Protein AF-A0A0W7TRN2-F1 (afdb_monomer)

Mean predicted aligned error: 7.49 Å

Nearest PDB structures (foldseek):
  5wj7-assembly1_A  TM=3.336E-01  e=4.901E-01  Homo sapiens
  7lt3-assembly1_P  TM=3.611E-01  e=6.675E-01  Homo sapiens
  3mud-assembly1_B  TM=3.542E-01  e=1.095E+00  Homo sapiens
  1fu1-assembly1_A  TM=3.096E-01  e=7.554E-01  Homo sapiens
  3sz0-assembly1_A  TM=3.255E-01  e=2.943E+00  Acidithiobacillus ferrooxidans ATCC 23270

Solvent-accessible surface area (backbone atoms only — not comparable to full-atom values): 7672 Å² total; per-residue (Å²): 141,85,75,92,72,95,74,76,75,100,64,90,71,54,70,54,59,51,50,41,52,51,50,57,56,55,54,68,43,89,92,51,57,57,46,50,53,45,35,52,53,51,50,52,47,57,26,61,42,87,81,44,72,71,46,75,83,72,56,74,95,51,74,63,52,62,53,48,54,54,47,37,51,70,37,84,93,56,35,79,58,88,96,50,57,64,26,72,48,76,25,74,56,77,47,22,38,38,36,29,63,62,76,68,63,37,87,86,79,57,32,37,64,75,46,77,43,50,52,77,56,62,74,70,108

Foldseek 3Di:
DDDPPPDDPPDDDPPLNVVLVVLVVQVPDPPDDSLQSLLVSLQVCQFQPQPLDDRPNSDDDDPLQVVLLVLLCVDPVRRADPPWDKHWDARPVQQKIKMFTPDDQDPPPNTTDIDIDHSVVSVVD

Secondary structure (DSSP, 8-state):
---------S----HHHHHHHHHHHHHTSTT--HHHHHHHHHHHHHHH-TT-PPPTTT----HHHHHHHHHHHHSTTTPPPTT--EEEEEETTTTEEEEEE-S---TTT--PPPEEEEHHHHTT-

Sequence (125 aa):
MGAAGARHGTANIPLDDYTAFLYNWCAALPGIDKACLRDAMVRDRLATNSTGRLPQCLHVTDALLGRAVKRLAQNPATAPLPGVRRGVALLYGARQVVFVDYTQKNPVTGRYLLHTRSIDNLFTE

Organism: NCBI:txid1550024

Radius of gyration: 16.7 Å; Cα contacts (8 Å, |Δi|>4): 145; chains: 1; bounding box: 50×28×46 Å

pLDDT: mean 84.92, std 13.69, range [38.06, 94.62]

Structure (mmCIF, N/CA/C/O backbone):
data_AF-A0A0W7TRN2-F1
#
_entry.id   AF-A0A0W7TRN2-F1
#
loop_
_atom_site.group_PDB
_atom_site.id
_atom_site.type_symbol
_atom_site.label_atom_id
_atom_site.label_alt_id
_atom_site.label_comp_id
_atom_site.label_asym_id
_atom_site.label_entity_id
_atom_site.label_seq_id
_atom_site.pdbx_PDB_ins_code
_atom_site.Cartn_x
_atom_site.Cartn_y
_atom_site.Cartn_z
_atom_site.occupancy
_atom_site.B_iso_or_equiv
_atom_site.auth_seq_id
_atom_site.auth_comp_id
_atom_site.auth_asym_id
_atom_site.auth_atom_id
_atom_site.pdbx_PDB_model_num
ATOM 1 N N . MET A 1 1 ? 16.919 -7.479 -29.873 1.00 43.47 1 MET A N 1
ATOM 2 C CA . MET A 1 1 ? 18.147 -6.679 -29.672 1.00 43.47 1 MET A CA 1
ATOM 3 C C . MET A 1 1 ? 17.736 -5.250 -29.371 1.00 43.47 1 MET A C 1
ATOM 5 O O . MET A 1 1 ? 17.018 -4.680 -30.177 1.00 43.47 1 MET A O 1
ATOM 9 N N . GLY A 1 2 ? 18.123 -4.709 -28.213 1.00 39.47 2 GLY A N 1
ATOM 10 C CA . GLY A 1 2 ? 17.726 -3.360 -27.795 1.00 39.47 2 GLY A CA 1
ATOM 11 C C . GLY A 1 2 ? 18.279 -2.970 -26.426 1.00 39.47 2 GLY A C 1
ATOM 12 O O . GLY A 1 2 ? 17.520 -2.837 -25.480 1.00 39.47 2 GLY A O 1
ATOM 13 N N . ALA A 1 3 ? 19.606 -2.835 -26.366 1.00 39.94 3 ALA A N 1
ATOM 14 C CA . ALA A 1 3 ? 20.398 -2.063 -25.403 1.00 39.94 3 ALA A CA 1
ATOM 15 C C . ALA A 1 3 ? 20.257 -2.362 -23.893 1.00 39.94 3 ALA A C 1
ATOM 17 O O . ALA A 1 3 ? 19.578 -1.666 -23.143 1.00 39.94 3 ALA A O 1
ATOM 18 N N . ALA A 1 4 ? 21.092 -3.297 -23.428 1.00 50.53 4 ALA A N 1
ATOM 19 C CA . ALA A 1 4 ? 21.731 -3.188 -22.121 1.00 50.53 4 ALA A CA 1
ATOM 20 C C . ALA A 1 4 ? 22.634 -1.938 -22.114 1.00 50.53 4 ALA A C 1
ATOM 22 O O . ALA A 1 4 ? 23.712 -1.928 -22.707 1.00 50.53 4 ALA A O 1
ATOM 23 N N . GLY A 1 5 ? 22.162 -0.861 -21.489 1.00 38.06 5 GLY A N 1
ATOM 24 C CA . GLY A 1 5 ? 22.899 0.385 -21.298 1.00 38.06 5 GLY A CA 1
ATOM 25 C C . GLY A 1 5 ? 23.401 0.512 -19.867 1.00 38.06 5 GLY A C 1
ATOM 26 O O . GLY A 1 5 ? 22.907 1.341 -19.114 1.00 38.06 5 GLY A O 1
ATOM 27 N N . ALA A 1 6 ? 24.380 -0.311 -19.486 1.00 48.66 6 ALA A N 1
ATOM 28 C CA . ALA A 1 6 ? 25.161 -0.121 -18.268 1.00 48.66 6 ALA A CA 1
ATOM 29 C C . ALA A 1 6 ? 26.092 1.086 -18.446 1.00 48.66 6 ALA A C 1
ATOM 31 O O . ALA A 1 6 ? 27.266 0.942 -18.777 1.00 48.66 6 ALA A O 1
ATOM 32 N N . ARG A 1 7 ? 25.542 2.291 -18.301 1.00 47.09 7 ARG A N 1
ATOM 33 C CA . ARG A 1 7 ? 26.291 3.540 -18.159 1.00 47.09 7 ARG A CA 1
ATOM 34 C C . ARG A 1 7 ? 25.437 4.440 -17.294 1.00 47.09 7 ARG A C 1
ATOM 36 O O . ARG A 1 7 ? 24.413 4.900 -17.763 1.00 47.09 7 ARG A O 1
ATOM 43 N N . HIS A 1 8 ? 25.830 4.629 -16.048 1.00 44.59 8 HIS A N 1
ATOM 44 C CA . HIS A 1 8 ? 25.721 5.871 -15.291 1.00 44.59 8 HIS A CA 1
ATOM 45 C C . HIS A 1 8 ? 26.479 5.615 -13.989 1.00 44.59 8 HIS A C 1
ATOM 47 O O . HIS A 1 8 ? 26.347 4.551 -13.384 1.00 44.59 8 HIS A O 1
ATOM 53 N N . GLY A 1 9 ? 27.346 6.556 -13.616 1.00 43.72 9 GL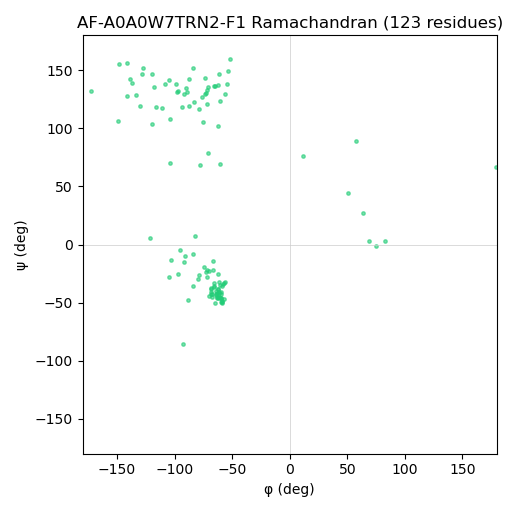Y A N 1
ATOM 54 C CA . GLY A 1 9 ? 28.064 6.508 -12.350 1.00 43.72 9 GLY A CA 1
ATOM 55 C C . GLY A 1 9 ? 27.103 6.313 -11.180 1.00 43.72 9 GLY A C 1
ATOM 56 O O . GLY A 1 9 ? 25.907 6.578 -11.286 1.00 43.72 9 GLY A O 1
ATOM 57 N N . THR A 1 10 ? 27.638 5.844 -10.062 1.00 50.50 10 THR A N 1
ATOM 58 C CA . THR A 1 10 ? 26.974 5.719 -8.760 1.00 50.50 10 THR A CA 1
ATOM 59 C C . THR A 1 10 ? 26.515 7.092 -8.242 1.00 50.50 10 THR A C 1
ATOM 61 O O . THR A 1 10 ? 27.088 7.641 -7.305 1.00 50.50 10 THR A O 1
ATOM 64 N N . ALA A 1 11 ? 25.521 7.689 -8.893 1.00 56.31 11 ALA A N 1
ATOM 65 C CA . ALA A 1 11 ? 25.012 9.026 -8.645 1.00 56.31 11 ALA A CA 1
ATOM 66 C C . ALA A 1 11 ? 23.536 8.908 -8.259 1.00 56.31 11 ALA A C 1
ATOM 68 O O . ALA A 1 11 ? 22.692 8.637 -9.105 1.00 56.31 11 ALA A O 1
ATOM 69 N N . ASN A 1 12 ? 23.280 9.047 -6.955 1.00 69.88 12 ASN A N 1
ATOM 70 C CA . ASN A 1 12 ? 22.004 9.348 -6.293 1.00 69.88 12 ASN A CA 1
ATOM 71 C C . ASN A 1 12 ? 20.745 9.257 -7.187 1.00 69.88 12 ASN A C 1
ATOM 73 O O . ASN A 1 12 ? 20.188 10.270 -7.605 1.00 69.88 12 ASN A O 1
ATOM 77 N N . ILE A 1 13 ? 20.287 8.038 -7.485 1.00 78.75 13 ILE A N 1
ATOM 78 C CA . ILE A 1 13 ? 19.010 7.834 -8.179 1.00 78.75 13 ILE A CA 1
ATOM 79 C C . ILE A 1 13 ? 17.889 8.062 -7.154 1.00 78.75 13 ILE A C 1
ATOM 81 O O . ILE A 1 13 ? 17.920 7.430 -6.091 1.00 78.75 13 ILE A O 1
ATOM 85 N N . PRO A 1 14 ? 16.895 8.929 -7.429 1.00 85.19 14 PRO A N 1
ATOM 86 C CA . PRO A 1 14 ? 15.727 9.073 -6.570 1.00 85.19 14 PRO A CA 1
ATOM 87 C C . PRO A 1 14 ? 15.043 7.723 -6.341 1.00 85.19 14 PRO A C 1
ATOM 89 O O . PRO A 1 14 ? 14.878 6.921 -7.259 1.00 85.19 14 PRO A O 1
ATOM 92 N N . LEU A 1 15 ? 14.618 7.462 -5.105 1.00 84.19 15 LEU A N 1
ATOM 93 C CA . LEU A 1 15 ? 14.059 6.161 -4.732 1.00 84.19 15 LEU A CA 1
ATOM 94 C C . LEU A 1 15 ? 12.835 5.774 -5.583 1.00 84.19 15 LEU A C 1
ATOM 96 O O . LEU A 1 15 ? 12.635 4.597 -5.874 1.00 84.19 15 LEU A O 1
ATOM 100 N N . ASP A 1 16 ? 12.018 6.745 -5.989 1.00 85.81 16 ASP A N 1
ATOM 101 C CA . ASP A 1 16 ? 10.870 6.520 -6.871 1.00 85.81 16 ASP A CA 1
ATOM 102 C C . ASP A 1 16 ? 11.294 6.118 -8.297 1.00 85.81 16 ASP A C 1
ATOM 104 O O . ASP A 1 16 ? 10.703 5.192 -8.854 1.00 85.81 16 ASP A O 1
ATOM 108 N N . ASP A 1 17 ? 12.368 6.702 -8.839 1.00 86.75 17 ASP A N 1
ATO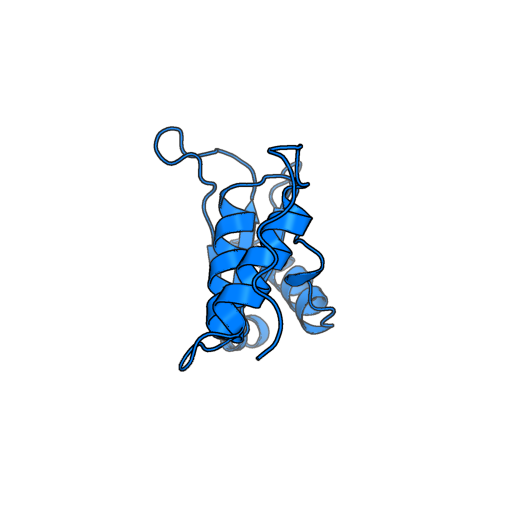M 109 C CA . ASP A 1 17 ? 12.925 6.332 -10.151 1.00 86.75 17 ASP A CA 1
ATOM 110 C C . ASP A 1 17 ? 13.537 4.930 -10.117 1.00 86.75 17 ASP A C 1
ATOM 112 O O . ASP A 1 17 ? 13.310 4.115 -11.015 1.00 86.75 17 ASP A O 1
ATOM 116 N N . TYR A 1 18 ? 14.245 4.601 -9.033 1.00 87.38 18 TYR A N 1
ATOM 117 C CA . TYR A 1 18 ? 14.739 3.244 -8.806 1.00 87.38 18 TYR A CA 1
ATOM 118 C C . TYR A 1 18 ? 13.585 2.236 -8.695 1.00 87.38 18 TYR A C 1
ATOM 120 O O . TYR A 1 18 ? 13.640 1.148 -9.271 1.00 87.38 18 TYR A O 1
ATOM 128 N N . THR A 1 19 ? 12.502 2.612 -8.007 1.00 89.12 19 THR A N 1
ATOM 129 C CA . THR A 1 19 ? 11.299 1.774 -7.889 1.00 89.12 19 THR A CA 1
ATOM 130 C C . THR A 1 19 ? 10.649 1.546 -9.255 1.00 89.12 19 THR A C 1
ATOM 132 O O . THR A 1 19 ? 10.249 0.424 -9.563 1.00 89.12 19 THR A O 1
ATOM 135 N N . ALA A 1 20 ? 10.570 2.579 -10.099 1.00 91.00 20 ALA A N 1
ATOM 136 C CA . ALA A 1 20 ? 10.049 2.468 -11.459 1.00 91.00 20 ALA A CA 1
ATOM 137 C C . ALA A 1 20 ? 10.919 1.565 -12.343 1.00 91.00 20 ALA A C 1
ATOM 139 O O . ALA A 1 20 ? 10.384 0.708 -13.047 1.00 91.00 20 ALA A O 1
ATOM 140 N N . PHE A 1 21 ? 12.245 1.705 -12.272 1.00 91.44 21 PHE A N 1
ATOM 141 C CA . PHE A 1 21 ? 13.173 0.831 -12.987 1.00 91.44 21 PHE A CA 1
ATOM 142 C C . PHE A 1 21 ? 12.985 -0.638 -12.588 1.00 91.44 21 PHE A C 1
ATOM 144 O O . PHE A 1 21 ? 12.789 -1.490 -13.457 1.00 91.44 21 PHE A O 1
ATOM 151 N N . LEU A 1 22 ? 12.973 -0.922 -11.281 1.00 90.94 22 LEU A N 1
ATOM 152 C CA . LEU A 1 22 ? 12.795 -2.277 -10.761 1.00 90.94 22 LEU A CA 1
ATOM 153 C C . LEU A 1 22 ? 11.447 -2.873 -11.186 1.00 90.94 22 LEU A C 1
ATOM 155 O O . LEU A 1 22 ? 11.400 -4.006 -11.660 1.00 90.94 22 LEU A O 1
ATOM 159 N N . TYR A 1 23 ? 10.364 -2.099 -11.067 1.00 92.44 23 TYR A N 1
ATOM 160 C CA . TYR A 1 23 ? 9.034 -2.529 -11.492 1.00 92.44 23 TYR A CA 1
ATOM 161 C C . TYR A 1 23 ? 9.007 -2.887 -12.980 1.00 92.44 23 TYR A C 1
ATOM 163 O O . TYR A 1 23 ? 8.553 -3.972 -13.338 1.00 92.44 23 TYR A O 1
ATOM 171 N N . ASN A 1 24 ? 9.533 -2.013 -13.843 1.00 92.25 24 ASN A N 1
ATOM 172 C CA . ASN A 1 24 ? 9.542 -2.232 -15.289 1.00 92.25 24 ASN A CA 1
ATOM 173 C C . ASN A 1 24 ? 10.379 -3.453 -15.682 1.00 92.25 24 ASN A C 1
ATOM 175 O O . ASN A 1 24 ? 9.966 -4.221 -16.549 1.00 92.25 24 ASN A O 1
ATOM 179 N N . TRP A 1 25 ? 11.527 -3.648 -15.031 1.00 93.12 25 TRP A N 1
ATOM 180 C CA . TRP A 1 25 ? 12.383 -4.804 -15.271 1.00 93.12 25 TRP A CA 1
ATOM 181 C C . TRP A 1 25 ? 11.696 -6.112 -14.854 1.00 93.12 25 TRP A C 1
ATOM 183 O O . TRP A 1 25 ? 11.586 -7.028 -15.668 1.00 93.12 25 TRP A O 1
ATOM 193 N N . CYS A 1 26 ? 11.150 -6.182 -13.635 1.00 92.50 26 CYS A N 1
ATOM 194 C CA . CYS A 1 26 ? 10.422 -7.361 -13.158 1.00 92.50 26 CYS A CA 1
ATOM 195 C C . CYS A 1 26 ? 9.179 -7.649 -14.013 1.00 92.50 26 CYS A C 1
ATOM 197 O O . CYS A 1 26 ? 8.919 -8.798 -14.358 1.00 92.50 26 CYS A O 1
ATOM 199 N N . ALA A 1 27 ? 8.428 -6.615 -14.399 1.00 92.25 27 ALA A N 1
ATOM 200 C CA . ALA A 1 27 ? 7.222 -6.746 -15.215 1.00 92.25 27 ALA A CA 1
ATOM 201 C C . ALA A 1 27 ? 7.490 -7.229 -16.654 1.00 92.25 27 ALA A C 1
ATOM 203 O O . ALA A 1 27 ? 6.539 -7.585 -17.353 1.00 92.25 27 ALA A O 1
ATOM 204 N N . ALA A 1 28 ? 8.747 -7.205 -17.109 1.00 92.94 28 ALA A N 1
ATOM 205 C CA . ALA A 1 28 ? 9.164 -7.698 -18.420 1.00 92.94 28 ALA A CA 1
ATOM 206 C C . ALA A 1 28 ? 9.596 -9.177 -18.408 1.00 92.94 28 ALA A C 1
ATOM 208 O O . ALA A 1 28 ? 9.796 -9.757 -19.476 1.00 92.94 28 ALA A O 1
ATOM 209 N N . LEU A 1 29 ? 9.747 -9.796 -17.231 1.00 93.81 29 LEU A N 1
ATOM 210 C CA . LEU A 1 29 ? 10.131 -11.203 -17.121 1.00 93.81 29 LEU A CA 1
ATOM 211 C C . LEU A 1 29 ? 8.961 -12.131 -17.507 1.00 93.81 29 LEU A C 1
ATOM 213 O O . LEU A 1 29 ? 7.803 -11.843 -17.185 1.00 93.81 29 LEU A O 1
ATOM 217 N N . PRO A 1 30 ? 9.235 -13.266 -18.175 1.00 93.50 30 PRO A N 1
ATOM 218 C CA . PRO A 1 30 ? 8.197 -14.213 -18.565 1.00 93.50 30 PRO A CA 1
ATOM 219 C C . PRO A 1 30 ? 7.526 -14.834 -17.333 1.00 93.50 30 PRO A C 1
ATOM 221 O O . PRO A 1 30 ? 8.195 -15.231 -16.382 1.00 93.50 30 PRO A O 1
ATOM 224 N N . GLY A 1 31 ? 6.194 -14.932 -17.363 1.00 91.44 31 GLY A N 1
ATOM 225 C CA . GLY A 1 31 ? 5.399 -15.524 -16.281 1.00 91.44 31 GLY A CA 1
ATOM 226 C C . GLY A 1 31 ? 5.091 -14.589 -15.106 1.00 91.44 31 GLY A C 1
ATOM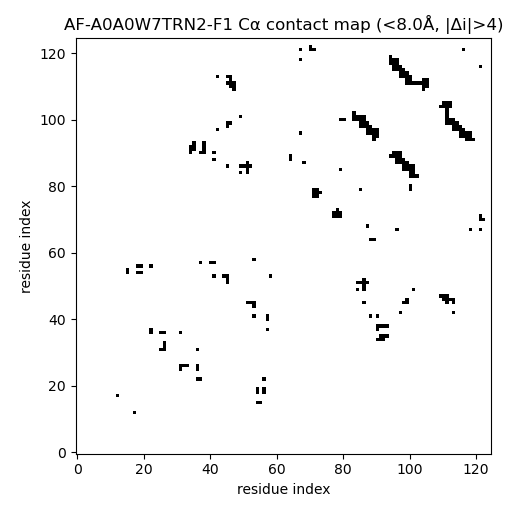 227 O O . GLY A 1 31 ? 4.450 -15.024 -14.152 1.00 91.44 31 GLY A O 1
ATOM 228 N N . ILE A 1 32 ? 5.502 -13.316 -15.156 1.00 92.94 32 ILE A N 1
ATOM 229 C CA . ILE A 1 32 ? 5.172 -12.344 -14.109 1.00 92.94 32 ILE A CA 1
ATOM 230 C C . ILE A 1 32 ? 3.780 -11.746 -14.321 1.00 92.94 32 ILE A C 1
ATOM 232 O O . ILE A 1 32 ? 3.499 -11.091 -15.325 1.00 92.94 32 ILE A O 1
ATOM 236 N N . ASP A 1 33 ? 2.931 -11.905 -13.308 1.00 93.25 33 ASP A N 1
ATOM 237 C CA . ASP A 1 33 ? 1.690 -11.153 -13.177 1.00 93.25 33 ASP A CA 1
ATOM 238 C C . ASP A 1 33 ? 1.991 -9.741 -12.646 1.00 93.25 33 ASP A C 1
ATOM 240 O O . ASP A 1 33 ? 2.477 -9.552 -11.524 1.00 93.25 33 ASP A O 1
ATOM 244 N N . LYS A 1 34 ? 1.685 -8.728 -13.463 1.00 91.50 34 LYS A N 1
ATOM 245 C CA . LYS A 1 34 ? 1.943 -7.317 -13.144 1.00 91.50 34 LYS A CA 1
ATOM 246 C C . LYS A 1 34 ? 1.116 -6.811 -11.963 1.00 91.50 34 LYS A C 1
ATOM 248 O O . LYS A 1 34 ? 1.605 -5.969 -11.210 1.00 91.50 34 LYS A O 1
ATOM 253 N N . ALA A 1 35 ? -0.109 -7.304 -11.782 1.00 91.69 35 ALA A N 1
ATOM 254 C CA . ALA A 1 35 ? -0.961 -6.919 -10.664 1.00 91.69 35 ALA A CA 1
ATOM 255 C C . ALA A 1 35 ? -0.410 -7.488 -9.351 1.00 91.69 35 ALA A C 1
ATOM 257 O O . ALA A 1 35 ? -0.271 -6.747 -8.379 1.00 91.69 35 ALA A O 1
ATOM 258 N N . CYS A 1 36 ? 0.004 -8.757 -9.342 1.00 93.06 36 CYS A N 1
ATOM 259 C CA . CYS A 1 36 ? 0.645 -9.376 -8.178 1.00 93.06 36 CYS A CA 1
ATOM 260 C C . CYS A 1 36 ? 1.989 -8.714 -7.830 1.00 93.06 36 CYS A C 1
ATOM 262 O O . CYS A 1 36 ? 2.257 -8.439 -6.657 1.00 93.06 36 CYS A O 1
ATOM 264 N N . LEU A 1 37 ? 2.814 -8.401 -8.837 1.00 94.06 37 LEU A N 1
ATOM 265 C CA . LEU A 1 37 ? 4.066 -7.661 -8.647 1.00 94.06 37 LEU A CA 1
ATOM 266 C C . LEU A 1 37 ? 3.807 -6.283 -8.028 1.00 94.06 37 LEU A C 1
ATOM 268 O O . LEU A 1 37 ? 4.429 -5.918 -7.028 1.00 94.06 37 LEU A O 1
ATOM 272 N N . ARG A 1 38 ? 2.864 -5.527 -8.601 1.00 94.62 38 ARG A N 1
ATOM 273 C CA . ARG A 1 38 ? 2.475 -4.215 -8.082 1.00 94.62 38 ARG A CA 1
ATOM 274 C C . ARG A 1 38 ? 2.009 -4.324 -6.633 1.00 94.62 38 ARG A C 1
ATOM 276 O O . ARG A 1 38 ? 2.445 -3.532 -5.802 1.00 94.62 38 ARG A O 1
ATOM 283 N N . ASP A 1 39 ? 1.147 -5.287 -6.325 1.00 94.62 39 ASP A N 1
ATOM 284 C CA . ASP A 1 39 ? 0.604 -5.481 -4.981 1.00 94.62 39 ASP A CA 1
ATOM 285 C C . ASP A 1 39 ? 1.713 -5.747 -3.954 1.00 94.62 39 ASP A C 1
ATOM 287 O O . ASP A 1 39 ? 1.695 -5.176 -2.860 1.00 94.62 39 ASP A O 1
ATOM 291 N N . ALA A 1 40 ? 2.713 -6.555 -4.318 1.00 94.00 40 ALA A N 1
ATOM 292 C CA . ALA A 1 40 ? 3.882 -6.800 -3.478 1.00 94.00 40 ALA A CA 1
ATOM 293 C C . ALA A 1 40 ? 4.688 -5.513 -3.227 1.00 94.00 40 ALA A C 1
ATOM 295 O O . ALA A 1 40 ? 5.012 -5.205 -2.078 1.00 94.00 40 ALA A O 1
ATOM 296 N N . MET A 1 41 ? 4.951 -4.723 -4.272 1.00 94.31 41 MET A N 1
ATOM 297 C CA . MET A 1 41 ? 5.706 -3.469 -4.155 1.00 94.31 41 MET A CA 1
ATOM 298 C C . MET A 1 41 ? 4.945 -2.387 -3.376 1.00 94.31 41 MET A C 1
ATOM 300 O O . MET A 1 41 ? 5.539 -1.658 -2.583 1.00 94.31 41 MET A O 1
ATOM 304 N N . VAL A 1 42 ? 3.623 -2.294 -3.551 1.00 94.31 42 VAL A N 1
ATOM 305 C CA . VAL A 1 42 ? 2.756 -1.381 -2.787 1.00 94.31 42 VAL A CA 1
ATOM 306 C C . VAL A 1 42 ? 2.778 -1.734 -1.303 1.00 94.31 42 VAL A C 1
ATOM 308 O O . VAL A 1 42 ? 2.945 -0.841 -0.469 1.00 94.31 42 VAL A O 1
ATOM 311 N N . ARG A 1 43 ? 2.645 -3.024 -0.963 1.00 93.94 43 ARG A N 1
ATOM 312 C CA . ARG A 1 43 ? 2.732 -3.501 0.426 1.00 93.94 43 ARG A CA 1
ATOM 313 C C . ARG A 1 43 ? 4.083 -3.148 1.042 1.00 93.94 43 ARG A C 1
ATOM 315 O O . ARG A 1 43 ? 4.113 -2.577 2.129 1.00 93.94 43 ARG A O 1
ATOM 322 N N . ASP A 1 44 ? 5.181 -3.432 0.346 1.00 92.69 44 ASP A N 1
ATOM 323 C CA . ASP A 1 44 ? 6.523 -3.121 0.847 1.00 92.69 44 ASP A CA 1
ATOM 324 C C . ASP A 1 44 ? 6.725 -1.610 1.058 1.00 92.69 44 ASP A C 1
ATOM 326 O O . ASP A 1 44 ? 7.153 -1.184 2.135 1.00 92.69 44 ASP A O 1
ATOM 330 N N . ARG A 1 45 ? 6.309 -0.781 0.090 1.00 91.88 45 ARG A N 1
ATOM 331 C CA . ARG A 1 45 ? 6.391 0.683 0.194 1.00 91.88 45 ARG A CA 1
ATOM 332 C C . ARG A 1 45 ? 5.593 1.217 1.381 1.00 91.88 45 ARG A C 1
ATOM 334 O O . ARG A 1 45 ? 6.111 2.041 2.132 1.00 91.88 45 ARG A O 1
ATOM 341 N N . LEU A 1 46 ? 4.356 0.752 1.565 1.00 93.00 46 LEU A N 1
ATOM 342 C CA . LEU A 1 46 ? 3.514 1.162 2.692 1.00 93.00 46 LEU A CA 1
ATOM 343 C C . LEU A 1 46 ? 4.085 0.700 4.035 1.00 93.00 46 LEU A C 1
ATOM 345 O O . LEU A 1 46 ? 4.005 1.442 5.008 1.00 93.00 46 LEU A O 1
ATOM 349 N N . ALA A 1 47 ? 4.685 -0.489 4.093 1.00 92.88 47 ALA A N 1
ATOM 350 C CA . ALA A 1 47 ? 5.269 -1.015 5.321 1.00 92.88 47 ALA A CA 1
ATOM 351 C C . ALA A 1 47 ? 6.564 -0.297 5.723 1.00 92.88 47 ALA A C 1
ATOM 353 O O . ALA A 1 47 ? 6.885 -0.257 6.905 1.00 92.88 47 ALA A O 1
ATOM 354 N N . THR A 1 48 ? 7.327 0.256 4.781 1.00 90.19 48 THR A N 1
ATOM 355 C CA . THR A 1 48 ? 8.666 0.811 5.062 1.00 90.19 48 THR A CA 1
ATOM 356 C C . THR A 1 48 ? 8.704 2.339 5.095 1.00 90.19 48 THR A C 1
ATOM 358 O O . THR A 1 48 ? 9.522 2.914 5.820 1.00 90.19 48 THR A O 1
ATOM 361 N N . ASN A 1 49 ? 7.807 3.011 4.366 1.00 87.06 49 ASN A N 1
ATOM 362 C CA . ASN A 1 49 ? 7.814 4.461 4.186 1.00 87.06 49 ASN A CA 1
ATOM 363 C C . ASN A 1 49 ? 6.554 5.122 4.781 1.00 87.06 4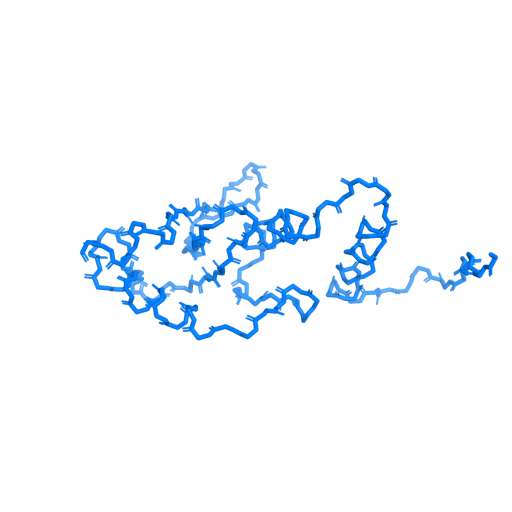9 ASN A C 1
ATOM 365 O O . ASN A 1 49 ? 5.438 4.897 4.318 1.00 87.06 49 ASN A O 1
ATOM 369 N N . SER A 1 50 ? 6.741 6.002 5.772 1.00 83.62 50 SER A N 1
ATOM 370 C CA . SER A 1 50 ? 5.663 6.703 6.492 1.00 83.62 50 SER A CA 1
ATOM 371 C C . SER A 1 50 ? 5.109 7.947 5.789 1.00 83.62 50 SER A C 1
ATOM 373 O O . SER A 1 50 ? 4.299 8.690 6.350 1.00 83.62 50 SER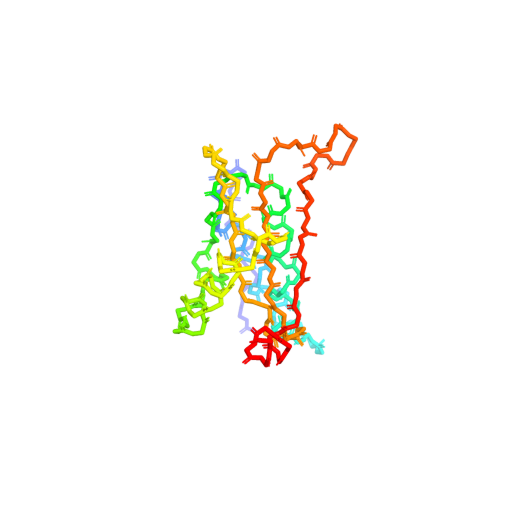 A O 1
ATOM 375 N N . THR A 1 51 ? 5.517 8.218 4.548 1.00 82.31 51 THR A N 1
ATOM 376 C CA . THR A 1 51 ? 4.921 9.307 3.758 1.00 82.31 51 THR A CA 1
ATOM 377 C C . THR A 1 51 ? 3.484 9.002 3.335 1.00 82.31 51 THR A C 1
ATOM 379 O O . THR A 1 51 ? 2.737 9.940 3.062 1.00 82.31 51 THR A O 1
ATOM 382 N N . GLY A 1 52 ? 3.087 7.723 3.276 1.00 76.56 52 GLY A N 1
ATOM 383 C CA . GLY A 1 52 ? 1.779 7.302 2.757 1.00 76.56 52 GLY A CA 1
ATOM 384 C C . GLY A 1 52 ? 1.612 7.503 1.250 1.00 76.56 52 GLY A C 1
ATOM 385 O O . GLY A 1 52 ? 0.537 7.238 0.717 1.00 76.56 52 GLY A O 1
ATOM 386 N N . ARG A 1 53 ? 2.656 7.972 0.555 1.00 82.94 53 ARG A N 1
ATOM 387 C CA . ARG A 1 53 ? 2.633 8.244 -0.882 1.00 82.94 53 ARG A CA 1
ATOM 388 C C . ARG A 1 53 ? 3.213 7.065 -1.647 1.00 82.94 53 ARG A C 1
ATOM 390 O O . ARG A 1 53 ? 4.298 6.569 -1.332 1.00 82.94 53 ARG A O 1
ATOM 397 N N . LEU A 1 54 ? 2.486 6.647 -2.676 1.00 87.44 54 LEU A N 1
ATOM 398 C CA . LEU A 1 54 ? 2.976 5.670 -3.634 1.00 87.44 54 LEU A CA 1
ATOM 399 C C . LEU A 1 54 ? 3.742 6.374 -4.765 1.00 87.44 54 LEU A C 1
ATOM 401 O O . LEU A 1 54 ? 3.315 7.448 -5.196 1.00 87.44 54 LEU A O 1
ATOM 405 N N . PRO A 1 55 ? 4.833 5.767 -5.261 1.00 86.88 55 PRO A N 1
ATOM 406 C CA . PRO A 1 55 ? 5.484 6.174 -6.499 1.00 86.88 55 PRO A CA 1
ATOM 407 C C . PRO A 1 55 ? 4.486 6.225 -7.656 1.00 86.88 55 PRO A C 1
ATOM 409 O O . PRO A 1 55 ? 3.560 5.410 -7.717 1.00 86.88 55 PRO A O 1
ATOM 412 N N . GLN A 1 56 ? 4.714 7.117 -8.622 1.00 86.25 56 GLN A N 1
ATOM 413 C CA . GLN A 1 56 ? 3.830 7.263 -9.783 1.00 86.25 56 GLN A CA 1
ATOM 414 C C . GLN A 1 56 ? 3.677 5.954 -10.576 1.00 86.25 56 GLN A C 1
ATOM 416 O O . GLN A 1 56 ? 2.591 5.673 -11.069 1.00 86.25 56 GLN A O 1
ATOM 421 N N . CYS A 1 57 ? 4.717 5.113 -10.631 1.00 86.94 57 CYS A N 1
ATOM 422 C CA . CYS A 1 57 ? 4.667 3.806 -11.297 1.00 86.94 57 CYS A CA 1
ATOM 423 C C . CYS A 1 57 ? 3.729 2.786 -10.619 1.00 86.94 57 CYS A C 1
ATOM 425 O O . CYS A 1 57 ? 3.273 1.854 -11.275 1.00 86.94 57 CYS A O 1
ATOM 427 N N . LEU A 1 58 ? 3.420 2.957 -9.327 1.00 88.06 58 LEU A N 1
ATOM 428 C CA . LEU A 1 58 ? 2.503 2.095 -8.566 1.00 88.06 58 LEU A CA 1
ATOM 429 C C . LEU A 1 58 ? 1.124 2.744 -8.358 1.00 88.06 58 LEU A C 1
ATOM 431 O O . LEU A 1 58 ? 0.167 2.073 -7.941 1.00 88.06 58 LEU A O 1
ATOM 435 N N . HIS A 1 59 ? 1.019 4.047 -8.625 1.00 88.62 59 HIS A N 1
ATOM 436 C CA . HIS A 1 59 ? -0.201 4.816 -8.461 1.00 88.62 59 HIS A CA 1
ATOM 437 C C . HIS A 1 59 ? -1.219 4.466 -9.549 1.00 88.62 59 HIS A C 1
ATOM 439 O O . HIS A 1 59 ? -0.918 4.477 -10.740 1.00 88.62 59 HIS A O 1
ATOM 445 N N . VAL A 1 60 ? -2.447 4.178 -9.124 1.00 87.94 60 VAL A N 1
ATOM 446 C CA . VAL A 1 60 ? -3.579 3.929 -10.016 1.00 87.94 60 VAL A CA 1
ATOM 447 C C . VAL A 1 60 ? -4.725 4.798 -9.533 1.00 87.94 60 VAL A C 1
ATOM 449 O O . VAL A 1 60 ? -5.164 4.663 -8.390 1.00 87.94 60 VAL A O 1
ATOM 452 N N . THR A 1 61 ? -5.185 5.697 -10.397 1.00 84.81 61 THR A N 1
ATOM 453 C CA . THR A 1 61 ? -6.345 6.540 -10.115 1.00 84.81 61 THR A CA 1
ATOM 454 C C . THR A 1 61 ? -7.603 5.696 -10.262 1.00 84.81 61 THR A C 1
ATOM 456 O O . THR A 1 61 ? -8.009 5.380 -11.376 1.00 84.81 61 THR A O 1
ATOM 459 N N . ASP A 1 62 ? -8.213 5.331 -9.137 1.00 88.06 62 ASP A N 1
ATOM 460 C CA . ASP A 1 62 ? -9.432 4.527 -9.103 1.00 88.06 62 ASP A CA 1
ATOM 461 C C . ASP A 1 62 ? -10.446 5.137 -8.125 1.00 88.06 62 ASP A C 1
ATOM 463 O O . ASP A 1 62 ? -10.140 5.407 -6.958 1.00 88.06 62 ASP A O 1
ATOM 467 N N . ALA A 1 63 ? -11.677 5.347 -8.594 1.00 87.12 63 ALA A N 1
ATOM 468 C CA . ALA A 1 63 ? -12.776 5.85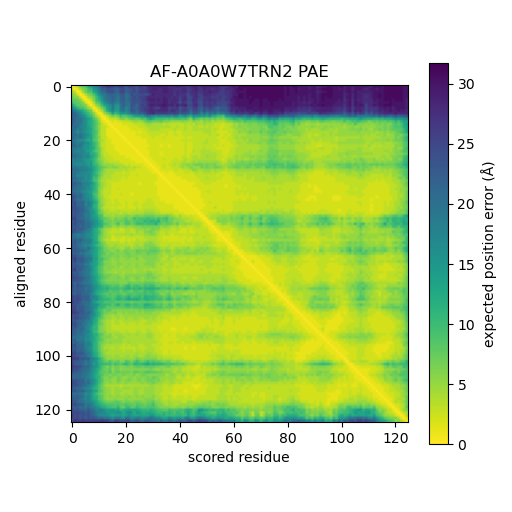0 -7.776 1.00 87.12 63 ALA A CA 1
ATOM 469 C C . ALA A 1 63 ? -13.127 4.897 -6.616 1.00 87.12 63 ALA A C 1
ATOM 471 O O . ALA A 1 63 ? -13.625 5.346 -5.574 1.00 87.12 63 ALA A O 1
ATOM 472 N N . LEU A 1 64 ? -12.836 3.598 -6.760 1.00 87.50 64 LEU A N 1
ATOM 473 C CA . LEU A 1 64 ? -13.004 2.597 -5.709 1.00 87.50 64 LEU A CA 1
ATOM 474 C C . LEU A 1 64 ? -12.147 2.902 -4.483 1.00 87.50 64 LEU A C 1
ATOM 476 O O . LEU A 1 64 ? -12.598 2.644 -3.369 1.00 87.50 64 LEU A O 1
ATOM 480 N N . LEU A 1 65 ? -10.968 3.513 -4.648 1.00 88.69 65 LEU A N 1
ATOM 481 C CA . LEU A 1 65 ? -10.104 3.861 -3.520 1.00 88.69 65 LEU A CA 1
ATOM 482 C C . LEU A 1 65 ? -10.796 4.873 -2.601 1.00 88.69 65 LEU A C 1
ATOM 484 O O . LEU A 1 65 ? -10.831 4.688 -1.387 1.00 88.69 65 LEU A O 1
ATOM 488 N N . GLY A 1 66 ? -11.414 5.908 -3.175 1.00 86.81 66 GLY A N 1
ATOM 489 C CA . GLY A 1 66 ? -12.159 6.904 -2.404 1.00 86.81 66 GLY A CA 1
ATOM 490 C C . GLY A 1 66 ? -13.349 6.298 -1.656 1.00 86.81 66 GLY A C 1
ATOM 491 O O . GLY A 1 66 ? -13.608 6.656 -0.506 1.00 86.81 66 GLY A O 1
ATOM 492 N N . ARG A 1 67 ? -14.052 5.341 -2.277 1.00 89.81 67 ARG A N 1
ATOM 493 C CA . ARG A 1 67 ? -15.149 4.604 -1.628 1.00 89.81 67 ARG A CA 1
ATOM 494 C C . ARG A 1 67 ? -14.636 3.713 -0.498 1.00 89.81 67 ARG A C 1
ATOM 496 O O . ARG A 1 67 ? -15.199 3.743 0.593 1.00 89.81 67 ARG A O 1
ATOM 503 N N . ALA A 1 68 ? -13.548 2.986 -0.733 1.00 88.75 68 ALA A N 1
ATOM 504 C CA . ALA A 1 68 ? -12.922 2.121 0.256 1.00 88.75 68 ALA A CA 1
ATOM 505 C C . ALA A 1 68 ? -12.436 2.900 1.482 1.00 88.75 68 ALA A C 1
ATOM 507 O O . ALA A 1 68 ? -12.719 2.506 2.609 1.00 88.75 68 ALA A O 1
ATOM 508 N N . VAL A 1 69 ? -11.771 4.042 1.279 1.00 89.62 69 VAL A N 1
ATOM 509 C CA . VAL A 1 69 ? -11.316 4.916 2.374 1.00 89.62 69 VAL A CA 1
ATOM 510 C C . VAL A 1 69 ? -12.497 5.409 3.212 1.00 89.62 69 VAL A C 1
ATOM 512 O O . VAL A 1 69 ? -12.449 5.326 4.438 1.00 89.62 69 VAL A O 1
ATOM 515 N N . LYS A 1 70 ? -13.576 5.876 2.568 1.00 89.50 70 LYS A N 1
ATOM 516 C CA . LYS A 1 70 ? -14.795 6.302 3.277 1.00 89.50 70 LYS A CA 1
ATOM 517 C C . LYS A 1 70 ? -15.405 5.160 4.084 1.00 89.50 70 LYS A C 1
ATOM 519 O O . LYS A 1 70 ? -15.795 5.367 5.228 1.00 89.50 70 LYS A O 1
ATOM 524 N N . ARG A 1 71 ? -15.460 3.959 3.509 1.00 88.75 71 ARG A N 1
ATOM 525 C CA . ARG A 1 71 ? -16.039 2.785 4.163 1.00 88.75 71 ARG A CA 1
ATOM 526 C C . ARG A 1 71 ? -15.208 2.316 5.358 1.00 88.75 71 ARG A C 1
ATOM 528 O O . ARG A 1 71 ? -15.765 2.078 6.423 1.00 88.75 71 ARG A O 1
ATOM 535 N N . LEU A 1 72 ? -13.880 2.299 5.226 1.00 88.50 72 LEU A N 1
ATOM 536 C CA . LEU A 1 72 ? -12.964 2.021 6.339 1.00 88.50 72 LEU A CA 1
ATOM 537 C C . LEU A 1 72 ? -13.139 3.014 7.494 1.00 88.50 72 LEU A C 1
ATOM 539 O O . LEU A 1 72 ? -13.029 2.621 8.651 1.00 88.50 72 LEU A O 1
ATOM 543 N N . ALA A 1 73 ? -13.423 4.284 7.193 1.00 88.06 73 ALA A N 1
ATOM 544 C CA . ALA A 1 73 ? -13.653 5.310 8.206 1.00 88.06 73 ALA A CA 1
ATOM 545 C C . ALA A 1 73 ? -15.001 5.169 8.939 1.00 88.06 73 ALA A C 1
ATOM 547 O O . ALA A 1 73 ? -15.126 5.658 10.056 1.00 88.06 73 ALA A O 1
ATOM 548 N N . GLN A 1 74 ? -15.997 4.513 8.334 1.00 88.25 74 GLN A N 1
ATOM 549 C CA . GLN A 1 74 ? -17.308 4.280 8.954 1.00 88.25 74 GLN A CA 1
ATOM 550 C C . GLN A 1 74 ? -17.295 3.129 9.966 1.00 88.25 74 GLN A C 1
ATOM 552 O O . GLN A 1 74 ? -18.124 3.114 10.871 1.00 88.25 74 GLN A O 1
ATOM 557 N N . ASN A 1 75 ? -16.383 2.165 9.820 1.00 85.12 75 ASN A N 1
ATOM 558 C CA . ASN A 1 75 ? -16.255 1.051 10.753 1.00 85.12 75 ASN A CA 1
ATOM 559 C C . ASN A 1 75 ? -15.319 1.447 11.916 1.00 85.12 75 ASN A C 1
ATOM 561 O O . ASN A 1 75 ? -14.139 1.698 11.665 1.00 85.12 75 ASN A O 1
ATOM 565 N N . PRO A 1 76 ? -15.785 1.452 13.183 1.00 82.25 76 PRO A N 1
ATOM 566 C CA . PRO A 1 76 ? -14.969 1.833 14.340 1.00 82.25 76 PRO A CA 1
ATOM 567 C C . PRO A 1 76 ? -13.676 1.022 14.487 1.00 82.25 76 PRO A C 1
ATOM 569 O O . PRO A 1 76 ? -12.664 1.559 14.927 1.00 82.25 76 PRO A O 1
ATOM 572 N N . ALA A 1 77 ? -13.679 -0.252 14.079 1.00 83.62 77 ALA A N 1
ATOM 573 C CA . ALA A 1 77 ? -12.511 -1.128 14.170 1.00 83.62 77 ALA A CA 1
ATOM 574 C C . ALA A 1 77 ? -11.430 -0.814 13.122 1.00 83.62 77 ALA A C 1
ATOM 576 O O . ALA A 1 77 ? -10.283 -1.234 13.271 1.00 83.62 77 ALA A O 1
ATOM 577 N N . THR A 1 78 ? -11.783 -0.106 12.047 1.00 85.50 78 THR A N 1
ATOM 578 C CA . THR A 1 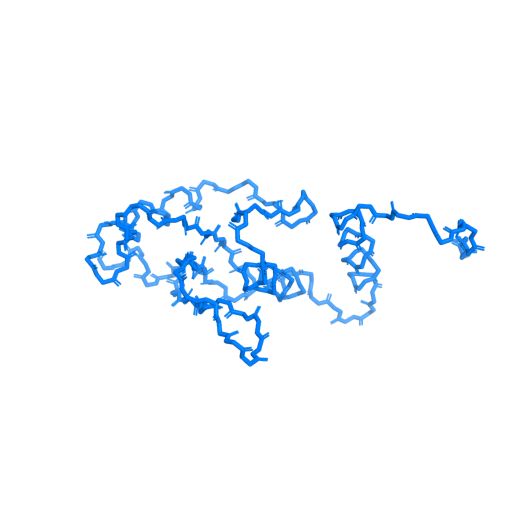78 ? -10.849 0.287 10.981 1.00 85.50 78 THR A CA 1
ATOM 579 C C . THR A 1 78 ? -10.777 1.793 10.790 1.00 85.50 78 THR A C 1
ATOM 581 O O . THR A 1 78 ? -10.116 2.246 9.855 1.00 85.50 78 THR A O 1
ATOM 584 N N . ALA A 1 79 ? -11.431 2.582 11.641 1.00 86.19 79 ALA A N 1
ATOM 585 C CA . ALA A 1 79 ? -11.430 4.031 11.551 1.00 86.19 79 ALA A CA 1
ATOM 586 C C . ALA A 1 79 ? -9.999 4.583 11.706 1.00 86.19 79 ALA A C 1
ATOM 588 O O . ALA A 1 79 ? -9.170 3.974 12.388 1.00 86.19 79 ALA A O 1
ATOM 589 N N . PRO A 1 80 ? -9.656 5.688 11.023 1.00 84.81 80 PRO A N 1
ATOM 590 C CA . PRO A 1 80 ? -8.352 6.321 11.184 1.00 84.81 80 PRO A CA 1
ATOM 591 C C . PRO A 1 80 ? -8.157 6.811 12.618 1.00 84.81 80 PRO A C 1
ATOM 593 O O . PRO A 1 80 ? -9.056 7.408 13.210 1.00 84.81 80 PRO A O 1
ATOM 596 N N . LEU A 1 81 ? -6.962 6.578 13.161 1.00 87.00 81 LEU A N 1
ATOM 597 C CA . LEU A 1 81 ? -6.604 7.052 14.492 1.00 87.00 81 LEU A CA 1
ATOM 598 C C . LEU A 1 81 ? -6.398 8.582 14.474 1.00 87.00 81 LEU A C 1
ATOM 600 O O . LEU A 1 81 ? -5.699 9.090 13.589 1.00 87.00 81 LEU A O 1
ATOM 604 N N . PRO A 1 82 ? -6.966 9.337 15.435 1.00 87.62 82 PRO A N 1
ATOM 605 C CA . PRO A 1 82 ? -6.793 10.786 15.502 1.00 87.62 82 PRO A CA 1
ATOM 606 C C . PRO A 1 82 ? -5.314 11.187 15.559 1.00 87.62 82 PRO A C 1
ATOM 608 O O . PRO A 1 82 ? -4.552 10.671 16.371 1.00 87.62 82 PRO A O 1
ATOM 611 N N . GLY A 1 83 ? -4.901 12.112 14.687 1.00 86.44 83 GLY A N 1
ATOM 612 C CA . GLY A 1 83 ? -3.521 12.611 14.631 1.00 86.44 83 GLY A CA 1
ATOM 613 C C . GLY A 1 83 ? -2.500 11.652 14.004 1.00 86.44 83 GLY A C 1
ATOM 614 O O . GLY A 1 83 ? -1.335 12.022 13.862 1.00 86.44 83 GLY A O 1
ATOM 615 N N . VAL A 1 84 ? -2.911 10.453 13.582 1.00 89.69 84 VAL A N 1
ATOM 616 C CA . VAL A 1 84 ? -2.024 9.469 12.953 1.00 89.69 84 VAL A CA 1
ATOM 617 C C . VAL A 1 84 ? -2.150 9.548 11.436 1.00 89.69 84 VAL A C 1
ATOM 619 O O . VAL A 1 84 ? -3.244 9.533 10.871 1.00 89.69 84 VAL A O 1
ATOM 622 N N . ARG A 1 85 ? -1.009 9.609 10.742 1.00 90.31 85 ARG A N 1
ATOM 623 C CA . ARG A 1 85 ? -0.998 9.519 9.280 1.00 90.31 85 ARG A CA 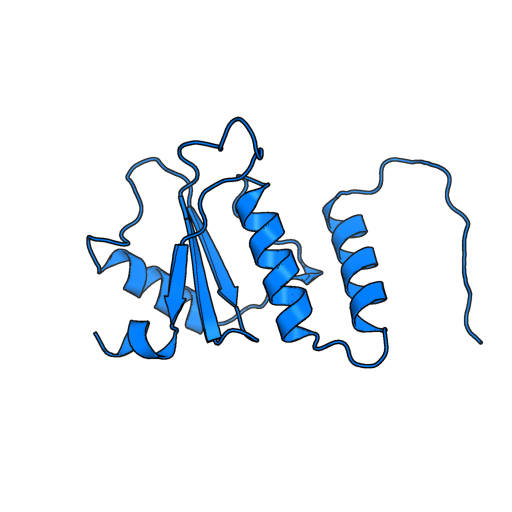1
ATOM 624 C C . ARG A 1 85 ? -1.339 8.090 8.858 1.00 90.31 85 ARG A C 1
ATOM 626 O O . ARG A 1 85 ? -0.762 7.138 9.377 1.00 90.31 85 ARG A O 1
ATOM 633 N N . ARG A 1 86 ? -2.203 7.961 7.852 1.00 91.12 86 ARG A N 1
ATOM 634 C CA . ARG A 1 86 ? -2.581 6.677 7.260 1.00 91.12 86 ARG A CA 1
ATOM 635 C C . ARG A 1 86 ? -2.193 6.599 5.788 1.00 91.12 86 ARG A C 1
ATOM 637 O O . ARG A 1 86 ? -2.439 7.538 5.032 1.00 91.12 86 ARG A O 1
ATOM 644 N N . GLY A 1 87 ? -1.617 5.472 5.383 1.00 92.06 87 GLY A N 1
ATOM 645 C CA . GLY A 1 87 ? -1.480 5.080 3.980 1.00 92.06 87 GLY A CA 1
ATOM 646 C C . GLY A 1 87 ? -2.583 4.094 3.601 1.00 92.06 87 GLY A C 1
ATOM 647 O O . GLY A 1 87 ? -2.894 3.206 4.391 1.00 92.06 87 GLY A O 1
ATOM 648 N N . VAL A 1 88 ? -3.185 4.239 2.417 1.00 92.69 88 VAL A N 1
ATOM 649 C CA . VAL A 1 88 ? -4.210 3.314 1.898 1.00 92.69 88 VAL A CA 1
ATOM 650 C C . VAL A 1 88 ? -3.950 3.042 0.424 1.00 92.69 88 VAL A C 1
ATOM 652 O O . VAL A 1 88 ? -3.632 3.963 -0.328 1.00 92.69 88 VAL A O 1
ATOM 655 N N . ALA A 1 89 ? -4.107 1.790 0.001 1.00 93.44 89 ALA A N 1
ATOM 656 C CA . ALA A 1 89 ? -4.014 1.403 -1.398 1.00 93.44 89 ALA A CA 1
ATOM 657 C C . ALA A 1 89 ? -4.935 0.222 -1.729 1.00 93.44 89 ALA A C 1
ATOM 659 O O . ALA A 1 89 ? -5.271 -0.591 -0.868 1.00 93.44 89 ALA A O 1
ATOM 660 N N . LEU A 1 90 ? -5.310 0.115 -3.004 1.00 93.69 90 LEU A N 1
ATOM 661 C CA . LEU A 1 90 ? -5.962 -1.071 -3.554 1.00 93.69 90 LEU A CA 1
ATOM 662 C C . LEU A 1 90 ? -4.913 -2.054 -4.077 1.00 93.69 90 LEU A C 1
ATOM 664 O O . LEU A 1 90 ? -3.970 -1.664 -4.779 1.00 93.69 90 LEU A O 1
ATOM 668 N N . LEU A 1 91 ? -5.115 -3.320 -3.737 1.00 93.75 91 LEU A N 1
ATOM 669 C CA . LEU A 1 91 ? -4.380 -4.478 -4.215 1.00 93.75 91 LEU A CA 1
ATOM 670 C C . LEU A 1 91 ? -5.255 -5.199 -5.240 1.00 93.75 91 LEU A C 1
ATOM 672 O O . LEU A 1 91 ? -6.285 -5.774 -4.879 1.00 93.75 91 LEU A O 1
ATOM 676 N N . TYR A 1 92 ? -4.886 -5.109 -6.514 1.00 91.25 92 TYR A N 1
ATOM 677 C CA . TYR A 1 92 ? -5.737 -5.567 -7.616 1.00 91.25 92 TYR A CA 1
ATOM 678 C C . TYR A 1 92 ? -5.594 -7.066 -7.869 1.00 91.25 92 TYR A C 1
ATOM 680 O O . TYR A 1 92 ? -6.591 -7.722 -8.157 1.00 91.25 92 TYR A O 1
ATOM 688 N N . GLY A 1 93 ? -4.387 -7.614 -7.704 1.00 90.00 93 GLY A N 1
ATOM 689 C CA . GLY A 1 93 ? -4.151 -9.053 -7.802 1.00 90.00 93 GLY A CA 1
ATOM 690 C C . GLY A 1 93 ? -4.812 -9.797 -6.643 1.00 90.00 93 GLY A C 1
ATOM 691 O O . GLY A 1 93 ? -5.483 -10.803 -6.847 1.00 90.00 93 GLY A O 1
ATOM 692 N N . ALA A 1 94 ? -4.703 -9.256 -5.426 1.00 90.81 94 ALA A N 1
ATOM 693 C CA . ALA A 1 94 ? -5.311 -9.856 -4.236 1.00 90.81 94 ALA A CA 1
ATOM 694 C C . ALA A 1 94 ? -6.793 -9.486 -4.013 1.00 90.81 94 ALA A C 1
ATOM 696 O O . ALA A 1 94 ? -7.405 -10.027 -3.095 1.00 90.81 94 ALA A O 1
ATOM 697 N N . ARG A 1 95 ? -7.359 -8.549 -4.792 1.00 92.38 95 ARG A N 1
ATOM 698 C CA . ARG A 1 95 ? -8.705 -7.962 -4.591 1.00 92.38 95 ARG A CA 1
ATOM 699 C C . ARG A 1 95 ? -8.948 -7.461 -3.160 1.00 92.38 95 ARG A C 1
ATOM 701 O O . ARG A 1 95 ? -9.996 -7.681 -2.552 1.00 92.38 95 ARG A O 1
ATOM 708 N N . GLN A 1 96 ? -7.961 -6.772 -2.603 1.00 94.19 96 GLN A N 1
ATOM 709 C CA . GLN A 1 96 ? -7.970 -6.316 -1.213 1.00 94.19 96 GLN A CA 1
ATOM 710 C C . GLN A 1 96 ? -7.679 -4.823 -1.109 1.00 94.19 96 GLN A C 1
ATOM 712 O O . GLN A 1 96 ? -6.951 -4.251 -1.912 1.00 94.19 96 GLN A O 1
ATOM 717 N N . VAL A 1 97 ? -8.200 -4.188 -0.069 1.00 93.25 97 VAL A N 1
ATOM 718 C CA . VAL A 1 97 ? -7.732 -2.885 0.395 1.00 93.25 97 VAL A CA 1
ATOM 719 C C . VAL A 1 97 ? -6.662 -3.128 1.446 1.00 93.25 97 VAL A C 1
ATOM 721 O O . VAL A 1 97 ? -6.888 -3.885 2.391 1.00 93.25 97 VAL A O 1
ATOM 724 N N . VAL A 1 98 ? -5.508 -2.486 1.295 1.00 94.31 98 VAL A N 1
ATOM 725 C CA . VAL A 1 98 ? -4.463 -2.446 2.319 1.00 94.31 98 VAL A CA 1
ATOM 726 C C . VAL A 1 98 ? -4.400 -1.052 2.920 1.00 94.31 98 VAL A C 1
ATOM 728 O O . VAL A 1 98 ? -4.478 -0.051 2.205 1.00 94.31 98 VAL A O 1
ATOM 731 N N . PHE A 1 99 ? -4.253 -0.981 4.234 1.00 93.44 99 PHE A N 1
ATOM 732 C CA . PHE A 1 99 ? -4.039 0.271 4.937 1.00 93.44 99 PHE A CA 1
ATOM 733 C C . PHE A 1 99 ? -3.032 0.099 6.069 1.00 93.44 99 PHE A C 1
ATOM 735 O O . PHE A 1 99 ? -2.812 -1.000 6.576 1.00 93.44 99 PHE A O 1
ATOM 742 N N . VAL A 1 100 ? -2.402 1.204 6.440 1.00 93.62 100 VAL A N 1
ATOM 743 C CA . VAL A 1 100 ? -1.400 1.271 7.500 1.00 93.62 100 VAL A CA 1
ATOM 744 C C . VAL A 1 100 ? -1.588 2.557 8.276 1.00 93.62 100 VAL A C 1
ATOM 746 O O . VAL A 1 100 ? -1.620 3.636 7.687 1.00 93.62 100 VAL A O 1
ATOM 749 N N . ASP A 1 101 ? -1.693 2.440 9.591 1.00 92.56 101 ASP A N 1
ATOM 750 C CA . ASP A 1 101 ? -1.599 3.569 10.506 1.00 92.56 101 ASP A CA 1
ATOM 751 C C . ASP A 1 101 ? -0.148 3.688 10.963 1.00 92.56 101 ASP A C 1
ATOM 753 O O . ASP A 1 101 ? 0.406 2.763 11.560 1.00 92.56 101 ASP A O 1
ATOM 757 N N . TYR A 1 102 ? 0.495 4.814 10.656 1.00 91.75 102 TYR A N 1
ATOM 758 C CA . TYR A 1 102 ? 1.906 5.034 10.968 1.00 91.75 102 TYR A CA 1
ATOM 759 C C . TYR A 1 102 ? 2.092 5.392 12.448 1.00 91.75 102 TYR A C 1
ATOM 761 O O . TYR A 1 102 ? 2.420 6.528 12.783 1.00 91.75 102 TYR A O 1
ATOM 769 N N . THR A 1 103 ? 1.848 4.420 13.329 1.00 90.56 103 THR A N 1
ATOM 770 C CA . THR A 1 103 ? 2.007 4.541 14.783 1.00 90.56 103 THR A CA 1
ATOM 771 C C . THR A 1 103 ? 3.400 4.087 15.215 1.00 90.56 103 THR A C 1
ATOM 773 O O . THR A 1 103 ? 4.321 4.895 15.313 1.00 90.56 103 THR A O 1
ATOM 776 N N . GLN A 1 104 ? 3.579 2.787 15.441 1.00 87.88 104 GLN A N 1
ATOM 777 C CA . GLN A 1 104 ? 4.817 2.207 15.931 1.00 87.88 104 GLN A CA 1
ATOM 778 C C . GLN A 1 104 ? 5.474 1.374 14.836 1.00 87.88 104 GLN A C 1
ATOM 780 O O . GLN A 1 104 ? 4.936 0.374 14.359 1.00 87.88 104 GLN A O 1
ATOM 785 N N . LYS A 1 105 ? 6.672 1.800 14.442 1.00 91.38 105 LYS A N 1
ATOM 786 C CA . LYS A 1 105 ? 7.536 1.028 13.555 1.00 91.38 105 LYS A CA 1
ATOM 787 C C . LYS A 1 105 ? 8.128 -0.131 14.352 1.00 91.38 105 LYS A C 1
ATOM 789 O O . LYS A 1 105 ? 8.680 0.086 15.429 1.00 91.38 105 LYS A O 1
ATOM 794 N N . ASN A 1 106 ? 8.035 -1.349 13.828 1.00 90.81 106 ASN A N 1
ATOM 795 C CA . ASN A 1 106 ? 8.652 -2.505 14.462 1.00 90.81 106 ASN A CA 1
ATOM 796 C C . ASN A 1 106 ? 10.181 -2.289 14.539 1.00 90.81 106 ASN A C 1
ATOM 798 O O . ASN A 1 106 ? 10.799 -2.060 13.495 1.00 90.81 106 ASN A O 1
ATOM 802 N N . PRO A 1 107 ? 10.798 -2.356 15.735 1.00 90.94 107 PRO A N 1
ATOM 803 C CA . PRO A 1 107 ? 12.212 -2.023 15.916 1.00 90.94 107 PRO A CA 1
ATOM 804 C C . PRO A 1 107 ? 13.165 -3.063 15.313 1.00 90.94 107 PRO A C 1
ATOM 806 O O . PRO A 1 107 ? 14.306 -2.731 15.014 1.00 90.94 107 PRO A O 1
ATOM 809 N N . VAL A 1 108 ? 12.703 -4.300 15.109 1.00 92.44 108 VAL A N 1
ATOM 810 C CA . VAL A 1 108 ? 13.509 -5.397 14.553 1.00 92.44 108 VAL A CA 1
ATOM 811 C C . VAL A 1 108 ? 13.435 -5.406 13.029 1.00 92.44 108 VAL A C 1
ATOM 813 O O . VAL A 1 108 ? 14.454 -5.484 12.354 1.00 92.44 108 VAL A O 1
ATOM 816 N N . THR A 1 109 ? 12.228 -5.315 12.466 1.00 89.75 109 THR A N 1
ATOM 817 C CA . THR A 1 109 ? 12.031 -5.417 11.008 1.00 89.75 109 THR A CA 1
ATOM 818 C C . THR A 1 109 ? 12.063 -4.070 10.297 1.00 89.75 109 THR A C 1
ATOM 820 O O . THR A 1 109 ? 12.133 -4.024 9.071 1.00 89.75 109 THR A O 1
ATOM 823 N N . GLY A 1 110 ? 11.957 -2.965 11.036 1.00 90.94 110 GLY A N 1
ATOM 824 C CA . GLY A 1 110 ? 11.835 -1.636 10.455 1.00 90.94 110 GLY A CA 1
ATOM 825 C C . GLY A 1 110 ? 10.552 -1.451 9.636 1.00 90.94 110 GLY A C 1
ATOM 826 O O . GLY A 1 110 ? 10.543 -0.639 8.711 1.00 90.94 110 GLY A O 1
ATOM 827 N N . ARG A 1 111 ? 9.480 -2.191 9.942 1.00 93.12 111 ARG A N 1
ATOM 828 C CA . ARG A 1 111 ? 8.214 -2.156 9.194 1.00 93.12 111 ARG A CA 1
ATOM 829 C C . ARG A 1 111 ? 7.034 -1.722 10.061 1.00 93.12 111 ARG A C 1
ATOM 831 O O . ARG A 1 111 ? 6.988 -2.019 11.252 1.00 93.12 111 ARG A O 1
ATOM 838 N N . TYR A 1 112 ? 6.082 -1.026 9.454 1.00 93.31 112 TYR A N 1
ATOM 839 C CA . TYR A 1 112 ? 4.768 -0.734 10.020 1.00 93.31 112 TYR A CA 1
ATOM 840 C C . TYR A 1 112 ? 3.809 -1.903 9.780 1.00 93.31 112 TYR A C 1
ATOM 842 O O . TYR A 1 112 ? 3.950 -2.649 8.806 1.00 93.31 112 TYR A O 1
ATOM 850 N N . LEU A 1 113 ? 2.826 -2.057 10.667 1.00 92.69 113 LEU A N 1
ATOM 851 C CA . LEU A 1 113 ? 1.814 -3.101 10.551 1.00 92.69 113 LEU A CA 1
ATOM 852 C C . LEU A 1 113 ? 0.854 -2.786 9.398 1.00 92.69 113 LEU A C 1
ATOM 854 O O . LEU A 1 113 ? 0.190 -1.752 9.391 1.00 92.69 113 LEU A O 1
ATOM 858 N N . LEU A 1 114 ? 0.776 -3.695 8.428 1.00 93.12 114 LEU A N 1
ATOM 859 C CA . LEU A 1 114 ? -0.202 -3.618 7.350 1.00 93.12 114 LEU A CA 1
ATOM 860 C C . LEU A 1 114 ? -1.486 -4.331 7.764 1.00 93.12 114 LEU A C 1
ATOM 862 O O . LEU A 1 114 ? -1.461 -5.495 8.164 1.00 93.12 114 LEU A O 1
ATOM 866 N N . HIS A 1 115 ? -2.614 -3.665 7.568 1.00 93.38 115 HIS A N 1
ATOM 867 C CA . HIS A 1 115 ? -3.936 -4.260 7.672 1.00 93.38 115 HIS A CA 1
ATOM 868 C C . HIS A 1 115 ? -4.516 -4.462 6.278 1.00 93.38 115 HIS A C 1
ATOM 870 O O . HIS A 1 115 ? -4.338 -3.627 5.392 1.00 93.38 115 HIS A O 1
ATOM 876 N N . THR A 1 116 ? -5.217 -5.575 6.072 1.00 93.12 116 THR A N 1
ATOM 877 C CA . THR A 1 116 ? -5.873 -5.882 4.797 1.00 93.12 116 THR A CA 1
ATOM 878 C C . THR A 1 116 ? -7.336 -6.236 5.011 1.00 93.12 116 THR A C 1
ATOM 880 O O . THR A 1 116 ? -7.710 -6.806 6.038 1.00 93.12 116 THR A O 1
ATOM 883 N N . ARG A 1 117 ? -8.177 -5.877 4.041 1.00 90.88 117 ARG A N 1
ATOM 884 C CA . ARG A 1 117 ? -9.594 -6.254 3.970 1.00 90.88 117 ARG A CA 1
ATOM 885 C C . ARG A 1 117 ? -9.952 -6.615 2.537 1.00 90.88 117 ARG A C 1
ATOM 887 O O . ARG A 1 117 ? -9.456 -5.981 1.613 1.00 90.88 117 ARG A O 1
ATOM 894 N N . SER A 1 118 ? -10.797 -7.625 2.346 1.00 90.12 118 SER A N 1
ATOM 895 C CA . SER A 1 118 ? -11.314 -7.951 1.012 1.00 90.12 118 SER A CA 1
ATOM 896 C C . SER A 1 118 ? -12.204 -6.818 0.504 1.00 90.12 118 SER A C 1
ATOM 898 O O . SER A 1 118 ? -13.021 -6.299 1.267 1.00 90.12 118 SER A O 1
ATOM 900 N N . ILE A 1 119 ? -12.046 -6.441 -0.767 1.00 86.94 119 ILE A N 1
ATOM 901 C CA . ILE A 1 119 ? -12.890 -5.427 -1.415 1.00 86.94 119 ILE A CA 1
ATOM 902 C C . ILE A 1 119 ? -14.345 -5.906 -1.457 1.00 86.94 119 ILE A C 1
ATOM 904 O O . ILE A 1 119 ? -15.252 -5.113 -1.216 1.00 86.94 119 ILE A O 1
ATOM 908 N N . ASP A 1 120 ? -14.560 -7.199 -1.700 1.00 82.62 120 ASP A N 1
ATOM 909 C CA . ASP A 1 120 ? -15.895 -7.788 -1.829 1.00 82.62 120 ASP A CA 1
ATOM 910 C C . ASP A 1 120 ? -16.673 -7.732 -0.493 1.00 82.62 120 ASP A C 1
ATOM 912 O O . ASP A 1 120 ? -17.870 -7.444 -0.464 1.00 82.62 120 ASP A O 1
ATOM 916 N N . ASN A 1 121 ? -15.978 -7.895 0.638 1.00 80.00 121 ASN A N 1
ATOM 917 C CA . ASN A 1 121 ? -16.596 -7.809 1.967 1.00 80.00 121 ASN A CA 1
ATOM 918 C C . ASN A 1 121 ? -16.802 -6.358 2.422 1.00 80.00 121 ASN A C 1
ATOM 920 O O . ASN A 1 121 ? -17.755 -6.068 3.137 1.00 80.00 121 ASN A O 1
ATOM 924 N N . LEU A 1 122 ? -15.943 -5.436 1.977 1.00 74.62 122 LEU A N 1
ATOM 925 C CA . LEU A 1 122 ? -15.949 -4.047 2.436 1.00 74.62 122 LEU A CA 1
ATOM 926 C C . LEU A 1 122 ? -17.278 -3.328 2.141 1.00 74.62 122 LEU A C 1
ATOM 928 O O . LEU A 1 122 ? -17.708 -2.475 2.914 1.00 74.62 122 LEU A O 1
ATOM 932 N N . PHE A 1 123 ? -17.913 -3.651 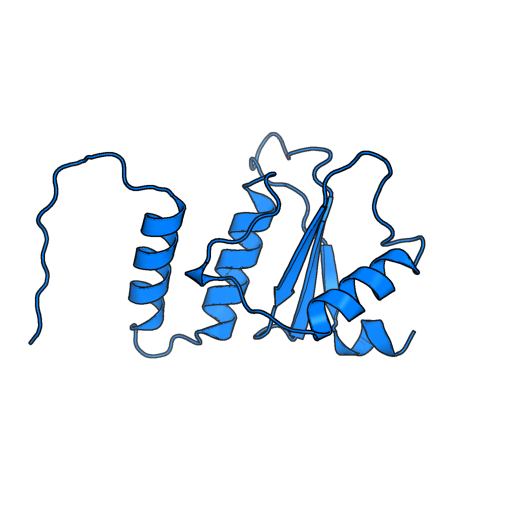1.013 1.00 69.50 123 PHE A N 1
ATOM 933 C CA . PHE A 1 123 ? -19.151 -3.007 0.560 1.00 69.50 123 PHE A CA 1
ATOM 934 C C . PHE A 1 123 ? -20.430 -3.757 0.941 1.00 69.50 123 PHE A C 1
ATOM 936 O O . PHE A 1 123 ? -21.513 -3.253 0.655 1.00 69.50 123 PHE A O 1
ATOM 943 N N . THR A 1 124 ? -20.306 -4.941 1.538 1.00 63.19 124 THR A N 1
ATOM 944 C CA . THR A 1 124 ? -21.452 -5.798 1.874 1.00 63.19 124 THR A CA 1
ATOM 945 C C . THR A 1 124 ? -21.888 -5.634 3.335 1.00 63.19 124 THR A C 1
ATOM 947 O O . THR A 1 124 ? -23.050 -5.869 3.652 1.00 63.19 124 THR A O 1
ATOM 950 N N . GLU A 1 125 ? -20.972 -5.216 4.216 1.00 52.28 125 GLU A N 1
ATOM 951 C CA . GLU A 1 125 ? -21.276 -4.820 5.603 1.00 52.28 125 GLU A CA 1
ATOM 952 C C . GLU A 1 125 ? -22.044 -3.495 5.674 1.00 52.28 125 GLU A C 1
ATOM 954 O O . GLU A 1 125 ? -21.967 -2.710 4.698 1.00 52.28 125 GLU A O 1
#